Protein AF-A0AAV8XFD7-F1 (afdb_monomer_lite)

Radius of gyration: 24.2 Å; chains: 1; bounding box: 47×50×72 Å

Sequence (144 aa):
MGLLSKKVQEDICTVQGPLLEELTKGVTKFKEEVDIFDQDFEVRGPMIPGLSAREASDRVLVFQDIFDELWRKFEMYSSGEKLFGLEVNDYPALHKRKKEFNLLNKLYGLYLAVNHSIDGYFDILWSDVDTEIIFAELLDFQNR

pLDDT: mean 89.67, std 10.6, range [48.56, 98.44]

InterPro domains:
  IPR026983 Dynein heavy chain [PTHR46532] (7-144)

Structure (mmCIF, N/CA/C/O backbone):
data_AF-A0AAV8XFD7-F1
#
_entry.id   AF-A0AAV8XFD7-F1
#
loop_
_atom_site.group_PDB
_atom_site.id
_atom_site.type_symbol
_atom_site.label_atom_id
_atom_site.label_alt_id
_atom_site.label_comp_id
_atom_site.label_asym_id
_atom_site.label_entity_id
_atom_site.label_seq_id
_atom_site.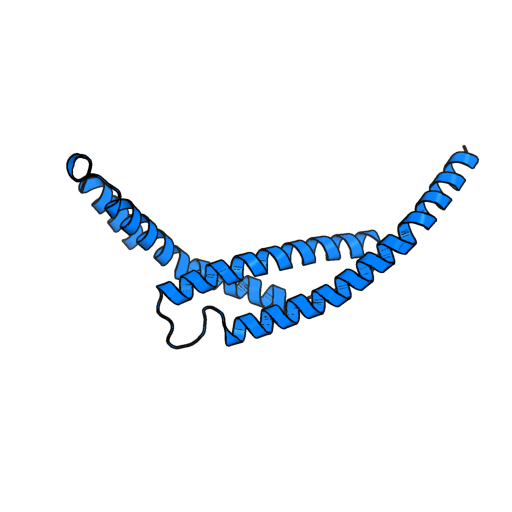pdbx_PDB_ins_code
_atom_site.Cartn_x
_atom_site.Cartn_y
_atom_site.Cartn_z
_atom_site.occupancy
_atom_site.B_iso_or_equiv
_atom_site.auth_seq_id
_atom_site.auth_comp_id
_atom_site.auth_asym_id
_atom_site.auth_atom_id
_atom_site.pdbx_PDB_model_num
ATOM 1 N N . MET A 1 1 ? -16.970 33.966 35.953 1.00 48.56 1 MET A N 1
ATOM 2 C CA . MET A 1 1 ? -16.030 32.854 35.678 1.00 48.56 1 MET A CA 1
ATOM 3 C C . MET A 1 1 ? -16.689 31.468 35.757 1.00 48.56 1 MET A C 1
ATOM 5 O O . MET A 1 1 ? -16.527 30.714 34.813 1.00 48.56 1 MET A O 1
ATOM 9 N N . GLY A 1 2 ? -17.486 31.121 36.782 1.00 56.09 2 GLY A N 1
ATOM 10 C CA . GLY A 1 2 ? -18.061 29.759 36.919 1.00 56.09 2 GLY A CA 1
ATOM 11 C C . GLY A 1 2 ? -19.182 29.346 35.941 1.00 56.09 2 GLY A C 1
ATOM 12 O O . GLY A 1 2 ? -19.331 28.162 35.660 1.00 56.09 2 GLY A O 1
ATOM 13 N N . LEU A 1 3 ? -19.954 30.2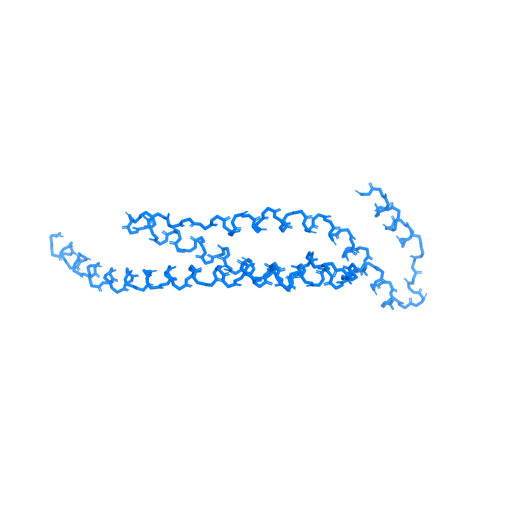90 35.387 1.00 55.31 3 LEU A N 1
ATOM 14 C CA . LEU A 1 3 ? -21.052 29.986 34.446 1.00 55.31 3 LEU A CA 1
ATOM 15 C C . LEU A 1 3 ? -20.557 29.596 33.043 1.00 55.31 3 LEU A C 1
ATOM 17 O O . LEU A 1 3 ? -21.148 28.732 32.406 1.00 55.31 3 LEU A O 1
ATOM 21 N N . LEU A 1 4 ? -19.451 30.194 32.586 1.00 59.59 4 LEU A N 1
ATOM 22 C CA . LEU A 1 4 ? -18.844 29.871 31.291 1.00 59.59 4 LEU A CA 1
ATOM 23 C C . LEU A 1 4 ? -18.211 28.471 31.317 1.00 59.59 4 LEU A C 1
ATOM 25 O O . LEU A 1 4 ? -18.375 27.708 30.379 1.00 59.59 4 LEU A O 1
ATOM 29 N N . SER A 1 5 ? -17.566 28.106 32.431 1.00 58.62 5 SER A N 1
ATOM 30 C CA . SER A 1 5 ? -16.975 26.777 32.633 1.00 58.62 5 SER A CA 1
ATOM 31 C C . SER A 1 5 ? -18.023 25.660 32.692 1.00 58.62 5 SER A C 1
ATOM 33 O O . SER A 1 5 ? -17.795 24.608 32.109 1.00 58.62 5 SER A O 1
ATOM 35 N N . LYS A 1 6 ? -19.186 25.886 33.322 1.00 63.50 6 LYS A N 1
ATOM 36 C CA . LYS A 1 6 ? -20.284 24.901 33.321 1.00 63.50 6 LYS A CA 1
ATOM 37 C C . LYS A 1 6 ? -20.892 24.699 31.935 1.00 63.50 6 LYS A C 1
ATOM 39 O O . LYS A 1 6 ? -21.118 23.562 31.548 1.00 63.50 6 LYS A O 1
ATOM 44 N N . LYS A 1 7 ? -21.095 25.786 31.187 1.00 66.56 7 LYS A N 1
ATOM 45 C CA . LYS A 1 7 ? -21.652 25.725 29.832 1.00 66.56 7 LYS A CA 1
ATOM 46 C C . LYS A 1 7 ? -20.706 25.019 28.858 1.00 66.56 7 LYS A C 1
ATOM 48 O O . LYS A 1 7 ? -21.123 24.113 28.160 1.00 66.56 7 LYS A O 1
ATOM 53 N N . VAL A 1 8 ? -19.413 25.348 28.911 1.00 66.38 8 VAL A N 1
ATOM 54 C CA . VAL A 1 8 ? -18.376 24.651 28.132 1.00 66.38 8 VAL A CA 1
ATOM 55 C C . VAL A 1 8 ? -18.296 23.166 28.510 1.00 66.38 8 VAL A C 1
ATOM 57 O O . VAL A 1 8 ? -18.131 22.334 27.630 1.00 66.38 8 VAL A O 1
ATOM 60 N N . GLN A 1 9 ? -18.463 22.805 29.786 1.00 60.38 9 GLN A N 1
ATOM 61 C CA . GLN A 1 9 ? -18.483 21.401 30.214 1.00 60.38 9 GLN A CA 1
ATOM 62 C C . GLN A 1 9 ? -19.719 20.639 29.694 1.00 60.38 9 GLN A C 1
ATOM 64 O O . GLN A 1 9 ? -19.585 19.500 29.255 1.00 60.38 9 GLN A O 1
ATOM 69 N N . GLU A 1 10 ? -20.908 21.250 29.718 1.00 61.47 10 GLU A N 1
ATOM 70 C CA . GLU A 1 10 ? -22.134 20.677 29.133 1.00 61.47 10 GLU A CA 1
ATOM 71 C C . GLU A 1 10 ? -22.027 20.522 27.609 1.00 61.47 10 GLU A C 1
ATOM 73 O O . GLU A 1 10 ? -22.396 19.480 27.063 1.00 61.47 10 GLU A O 1
ATOM 78 N N . ASP A 1 11 ? -21.453 21.514 26.928 1.00 62.38 11 ASP A N 1
ATOM 79 C CA . ASP A 1 11 ? -21.206 21.476 25.483 1.00 62.38 11 ASP A CA 1
ATOM 80 C C . ASP A 1 11 ? -20.176 20.381 25.124 1.00 62.38 11 ASP A C 1
ATOM 82 O O . ASP A 1 11 ? -20.333 19.658 24.142 1.00 62.38 11 ASP A O 1
ATOM 86 N N . ILE A 1 12 ? -19.151 20.173 25.959 1.00 62.06 12 ILE A N 1
ATOM 87 C CA . ILE A 1 12 ? -18.182 19.078 25.792 1.00 62.06 12 ILE A CA 1
ATOM 88 C C . ILE A 1 12 ? -18.861 17.713 25.973 1.00 62.06 12 ILE A C 1
ATOM 90 O O . ILE A 1 12 ? -18.672 16.825 25.143 1.00 62.06 12 ILE A O 1
ATOM 94 N N . CYS A 1 13 ? -19.676 17.532 27.016 1.00 62.84 13 CYS A N 1
ATOM 95 C CA . CYS A 1 13 ? -20.343 16.253 27.275 1.00 62.84 13 CYS A CA 1
ATOM 96 C C . CYS A 1 13 ? -21.382 15.889 26.200 1.00 62.84 13 CYS A C 1
ATOM 98 O O . CYS A 1 13 ? -21.550 14.709 25.896 1.00 62.84 13 CYS A O 1
ATOM 100 N N . THR A 1 14 ? -22.055 16.878 25.605 1.00 68.38 14 THR A N 1
ATOM 101 C CA . THR A 1 14 ? -23.047 16.650 24.539 1.00 68.38 14 THR A CA 1
ATOM 102 C C . THR A 1 14 ? -22.413 16.246 23.206 1.00 68.38 14 THR A C 1
ATOM 104 O O . THR A 1 14 ? -23.018 15.476 22.463 1.00 68.38 14 THR A O 1
ATOM 107 N N . VAL A 1 15 ? -21.187 16.696 22.918 1.00 71.88 15 VAL A N 1
ATOM 108 C CA . VAL A 1 15 ? -20.464 16.369 21.674 1.00 71.88 15 VAL A CA 1
ATOM 109 C C . VAL A 1 15 ? -19.584 15.119 21.816 1.00 71.88 15 VAL A C 1
ATOM 111 O O . VAL A 1 15 ? -19.446 14.351 20.864 1.00 71.88 15 VAL A O 1
ATOM 114 N N . GLN A 1 16 ? -19.013 14.868 22.999 1.00 76.94 16 GLN A N 1
ATOM 115 C CA . GLN A 1 16 ? -18.107 13.734 23.222 1.00 76.94 16 GLN A CA 1
ATOM 116 C C . GLN A 1 16 ? -18.786 12.368 23.091 1.00 76.94 16 GLN A C 1
ATOM 118 O O . GLN A 1 16 ? -18.179 11.453 22.544 1.00 76.94 16 GLN A O 1
ATOM 123 N N . GLY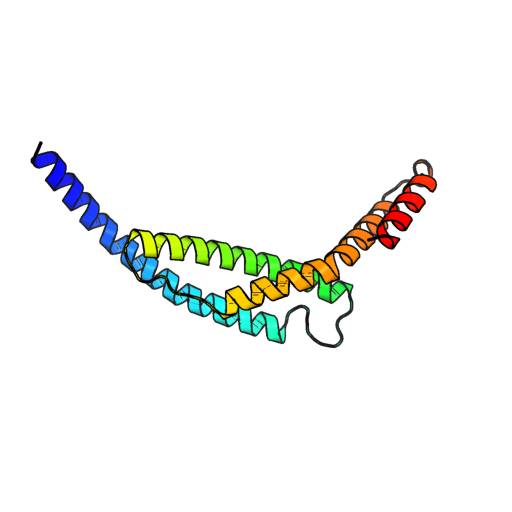 A 1 17 ? -20.023 12.219 23.578 1.00 84.56 17 GLY A N 1
ATOM 124 C CA . GLY A 1 17 ? -20.741 10.939 23.542 1.00 84.56 17 GLY A CA 1
ATOM 125 C C . GLY A 1 17 ? -20.948 10.400 22.118 1.00 84.56 17 GLY A C 1
ATOM 126 O O . GLY A 1 17 ? -20.482 9.299 21.824 1.00 84.56 17 GLY A O 1
ATOM 127 N N . PRO A 1 18 ? -21.579 11.172 21.214 1.00 89.19 18 PRO A N 1
ATOM 128 C CA . PRO A 1 18 ? -21.768 10.763 19.822 1.00 89.19 18 PRO A CA 1
ATOM 129 C C . PRO A 1 18 ? -20.452 10.501 19.079 1.00 89.19 18 PRO A C 1
ATOM 131 O O . PRO A 1 18 ? -20.355 9.525 18.340 1.00 89.19 18 PRO A O 1
ATOM 134 N N . LEU A 1 19 ? -19.424 11.328 19.309 1.00 88.50 19 LEU A N 1
ATOM 135 C CA . LEU A 1 19 ? -18.121 11.175 18.655 1.00 88.50 19 LEU A CA 1
ATOM 136 C C . LEU A 1 19 ? -17.391 9.901 19.111 1.00 88.50 19 LEU A C 1
ATOM 138 O O . LEU A 1 19 ? -16.768 9.220 18.301 1.00 88.50 19 LEU A O 1
ATOM 142 N N . LEU A 1 20 ? -17.499 9.547 20.394 1.00 89.88 20 LEU A N 1
ATOM 143 C CA . LEU A 1 20 ? -16.965 8.295 20.929 1.00 89.88 20 LEU A CA 1
ATOM 144 C C . LEU A 1 20 ? -17.695 7.071 20.351 1.00 89.88 20 LEU A C 1
ATOM 146 O O . LEU A 1 20 ? -17.061 6.062 20.030 1.00 89.88 20 LEU A O 1
ATOM 150 N N . GLU A 1 21 ? -19.019 7.149 20.198 1.00 92.19 21 GLU A N 1
ATOM 151 C CA . GLU A 1 21 ? -19.812 6.081 19.582 1.00 92.19 21 GLU A CA 1
ATOM 152 C C . GLU A 1 21 ? -19.444 5.891 18.103 1.00 92.19 21 GLU A C 1
ATOM 154 O O . GLU A 1 21 ? -19.253 4.759 17.651 1.00 92.19 21 GLU A O 1
ATOM 159 N N . GLU A 1 22 ? -19.294 6.987 17.357 1.00 93.94 22 GLU A N 1
ATOM 160 C CA . GLU A 1 22 ? -18.842 6.968 15.965 1.00 93.94 22 GLU A CA 1
ATOM 161 C C . GLU A 1 22 ? -17.429 6.388 15.837 1.00 93.94 22 GLU A C 1
ATOM 163 O O . GLU A 1 22 ? -17.207 5.506 15.006 1.00 93.94 22 GLU A O 1
ATOM 168 N N . LEU A 1 23 ? -16.501 6.806 16.706 1.00 94.00 23 LEU A N 1
ATOM 169 C CA . LEU A 1 23 ? -15.140 6.273 16.757 1.00 94.00 23 LEU A CA 1
ATOM 170 C C . LEU A 1 23 ? -15.148 4.758 16.991 1.00 94.00 23 LEU A C 1
ATOM 172 O O . LEU A 1 23 ? -14.521 4.018 16.239 1.00 94.00 23 LEU A O 1
ATOM 176 N N . THR A 1 24 ? -15.903 4.283 17.983 1.00 93.25 24 THR A N 1
ATOM 177 C CA . THR A 1 24 ? -15.954 2.855 18.339 1.00 93.25 24 THR A CA 1
ATOM 178 C C . THR A 1 24 ? -16.540 2.007 17.205 1.00 93.25 24 THR A C 1
ATOM 180 O O . THR A 1 24 ? -16.023 0.931 16.883 1.00 93.25 24 THR A O 1
ATOM 183 N N . LYS A 1 25 ? -17.599 2.500 16.549 1.00 95.38 25 LYS A N 1
ATOM 184 C CA . LYS A 1 25 ? -18.179 1.852 15.361 1.00 95.38 25 LYS A CA 1
ATOM 185 C C . LYS A 1 25 ? -17.189 1.836 14.196 1.00 95.38 25 LYS A C 1
ATOM 187 O O . LYS A 1 25 ? -17.044 0.806 13.540 1.00 95.38 25 LYS A O 1
ATOM 192 N N . GLY A 1 26 ? -16.497 2.952 13.967 1.00 96.44 26 GLY A N 1
ATOM 193 C CA . GLY A 1 26 ? -15.475 3.092 12.933 1.00 96.44 26 GLY A CA 1
ATOM 194 C C . GLY A 1 26 ? -14.323 2.109 13.119 1.00 96.44 26 GLY A C 1
ATOM 195 O O . GLY A 1 26 ? -13.998 1.383 12.188 1.00 96.44 26 GLY A O 1
ATOM 196 N N . VAL A 1 27 ? -13.778 2.011 14.333 1.00 96.31 27 VAL A N 1
ATOM 197 C CA . VAL A 1 27 ? -12.711 1.062 14.696 1.00 96.31 27 VAL A CA 1
ATOM 198 C C . VAL A 1 27 ? -13.148 -0.388 14.473 1.00 96.31 27 VAL A C 1
ATOM 200 O O . VAL A 1 27 ? -12.405 -1.178 13.893 1.00 96.31 27 VAL A O 1
ATOM 203 N N . THR A 1 28 ? -14.377 -0.733 14.868 1.00 94.94 28 THR A N 1
ATOM 204 C CA . THR A 1 28 ? -14.916 -2.090 14.671 1.00 94.94 28 THR A CA 1
ATOM 205 C C . THR A 1 28 ? -14.992 -2.446 13.187 1.00 94.94 28 THR A C 1
ATOM 207 O O . THR A 1 28 ? -14.510 -3.500 12.781 1.00 94.94 28 THR A O 1
ATOM 210 N N . LYS A 1 29 ? -15.533 -1.541 12.364 1.00 97.06 29 LYS A N 1
ATOM 211 C CA . LYS A 1 29 ? -15.610 -1.730 10.912 1.00 97.06 29 LYS A CA 1
ATOM 212 C C . LYS A 1 29 ? -14.224 -1.765 10.264 1.00 97.06 29 LYS A C 1
ATOM 214 O O . LYS A 1 29 ? -13.978 -2.567 9.371 1.00 97.06 29 LYS A O 1
ATOM 219 N N . PHE A 1 30 ? -13.307 -0.917 10.719 1.00 97.75 30 PHE A N 1
ATOM 220 C CA . PHE A 1 30 ? -11.952 -0.847 10.182 1.00 97.75 30 PHE A CA 1
ATOM 221 C C . PHE A 1 30 ? -11.198 -2.167 10.352 1.00 97.75 30 PHE A C 1
ATOM 223 O O . PHE A 1 30 ? -10.479 -2.580 9.447 1.00 97.75 30 PHE A O 1
ATOM 230 N N . LYS A 1 31 ? -11.417 -2.878 11.463 1.00 96.44 31 LYS A N 1
ATOM 231 C CA . LYS A 1 31 ? -10.872 -4.225 11.649 1.00 96.44 31 LYS A CA 1
ATOM 232 C C . LYS A 1 31 ? -11.316 -5.190 10.546 1.00 96.44 31 LYS A C 1
ATOM 234 O O . LYS A 1 31 ? -10.479 -5.888 9.986 1.00 96.44 31 LYS A O 1
ATOM 239 N N . GLU A 1 32 ? -12.603 -5.184 10.202 1.00 97.12 32 GLU A N 1
ATOM 240 C CA . GLU A 1 32 ? -13.135 -6.001 9.105 1.00 97.12 32 GLU A CA 1
ATOM 241 C C . GLU A 1 32 ? -12.536 -5.583 7.752 1.00 97.12 32 GLU A C 1
ATOM 243 O O . GLU A 1 32 ? -12.167 -6.442 6.956 1.00 97.12 32 GLU A O 1
ATOM 248 N N . GLU A 1 33 ? -12.381 -4.276 7.501 1.00 98.00 33 GLU A N 1
ATOM 249 C CA . GLU A 1 33 ? -11.735 -3.760 6.282 1.00 98.00 33 GLU A CA 1
ATOM 250 C C . GLU A 1 33 ? -10.280 -4.251 6.153 1.00 98.00 33 GLU A C 1
ATOM 252 O O . GLU A 1 33 ? -9.870 -4.668 5.068 1.00 98.00 33 GLU A O 1
ATOM 257 N N . VAL A 1 34 ? -9.513 -4.255 7.250 1.00 98.06 34 VAL A N 1
ATOM 258 C CA . VAL A 1 34 ? -8.132 -4.769 7.275 1.00 98.06 34 VAL A CA 1
ATOM 259 C C . VAL A 1 34 ? -8.092 -6.275 7.018 1.00 98.06 34 VAL A C 1
ATOM 261 O O . VAL A 1 34 ? -7.262 -6.726 6.229 1.00 98.06 34 VAL A O 1
ATOM 264 N N . ASP A 1 35 ? -8.986 -7.050 7.636 1.00 97.25 35 ASP A N 1
ATOM 265 C CA . ASP A 1 35 ? -9.033 -8.506 7.456 1.00 97.25 35 ASP A CA 1
ATOM 266 C C . ASP A 1 35 ? -9.413 -8.892 6.015 1.00 97.25 35 ASP A C 1
ATOM 268 O O . ASP A 1 35 ? -8.830 -9.818 5.445 1.00 97.25 35 ASP A O 1
ATOM 272 N N . ILE A 1 36 ? -10.361 -8.170 5.406 1.00 97.75 36 ILE A N 1
ATOM 273 C CA . ILE A 1 36 ? -10.749 -8.357 3.999 1.00 97.75 36 ILE A CA 1
ATOM 274 C C . ILE A 1 36 ? -9.575 -8.021 3.079 1.00 97.75 36 ILE A C 1
ATOM 276 O O . ILE A 1 36 ? -9.244 -8.812 2.196 1.00 97.75 36 ILE A O 1
ATOM 280 N N . PHE A 1 37 ? -8.914 -6.883 3.304 1.00 98.44 37 PHE A N 1
ATOM 281 C CA . PHE A 1 37 ? -7.742 -6.489 2.527 1.00 98.44 37 PHE A CA 1
ATOM 282 C C . PHE A 1 37 ? -6.622 -7.531 2.604 1.00 98.44 37 PHE A C 1
ATOM 284 O O . PHE A 1 37 ? -6.027 -7.864 1.581 1.00 98.44 37 PHE A O 1
ATOM 291 N N . ASP A 1 38 ? -6.342 -8.066 3.796 1.00 97.88 38 ASP A N 1
ATOM 292 C CA . ASP A 1 38 ? -5.281 -9.055 3.990 1.00 97.88 38 ASP A CA 1
ATOM 293 C C . ASP A 1 38 ? -5.567 -10.351 3.221 1.00 97.88 38 ASP A C 1
ATOM 295 O O . ASP A 1 38 ? -4.699 -10.858 2.510 1.00 97.88 38 ASP A O 1
ATOM 299 N N . GLN A 1 39 ? -6.808 -10.841 3.281 1.00 97.50 39 GLN A N 1
ATOM 300 C CA . GLN A 1 39 ? -7.247 -12.013 2.517 1.00 97.50 39 GLN A CA 1
ATOM 301 C C . GLN A 1 39 ? -7.161 -11.764 1.009 1.00 97.50 39 GLN A C 1
ATOM 303 O O . GLN A 1 39 ? -6.644 -12.599 0.263 1.00 97.50 39 GLN A O 1
ATOM 308 N N . ASP A 1 40 ? -7.628 -10.600 0.562 1.00 97.81 40 ASP A N 1
ATOM 309 C CA . ASP A 1 40 ? -7.593 -10.205 -0.840 1.00 97.81 40 ASP A CA 1
ATOM 310 C C . ASP A 1 40 ? -6.170 -10.100 -1.375 1.00 97.81 40 ASP A C 1
ATOM 312 O O . ASP A 1 40 ? -5.899 -10.514 -2.503 1.00 97.81 40 ASP A O 1
ATOM 316 N N . PHE A 1 41 ? -5.247 -9.592 -0.564 1.00 97.44 41 PHE A N 1
ATOM 317 C CA . PHE A 1 41 ? -3.842 -9.494 -0.919 1.00 97.44 41 PHE A CA 1
ATOM 318 C C . PHE A 1 41 ? -3.203 -10.878 -1.110 1.00 97.44 41 PHE A C 1
ATOM 320 O O . PHE A 1 41 ? -2.444 -11.069 -2.057 1.00 97.44 41 PHE A O 1
ATOM 327 N N . GLU A 1 42 ? -3.549 -11.872 -0.290 1.00 95.56 42 GLU A N 1
ATOM 328 C CA . GLU A 1 42 ? -3.034 -13.242 -0.447 1.00 95.56 42 GLU A CA 1
ATOM 329 C C . GLU A 1 42 ? -3.556 -13.926 -1.723 1.00 95.56 42 GLU A C 1
ATOM 331 O O . GLU A 1 42 ? -2.809 -14.624 -2.409 1.00 95.56 42 GLU A O 1
ATOM 336 N N . VAL A 1 43 ? -4.833 -13.722 -2.072 1.00 96.44 43 VAL A N 1
ATOM 337 C CA . VAL A 1 43 ? -5.471 -14.439 -3.196 1.00 96.44 43 VAL A CA 1
ATOM 338 C C . VAL A 1 43 ? -5.467 -13.685 -4.520 1.00 96.44 43 VAL A C 1
ATOM 340 O O . VAL A 1 43 ? -5.664 -14.299 -5.571 1.00 96.44 43 VAL A O 1
ATOM 343 N N . ARG A 1 44 ? -5.277 -12.360 -4.501 1.00 95.56 44 ARG A N 1
ATOM 344 C CA . ARG A 1 44 ? -5.304 -11.496 -5.698 1.00 95.56 44 ARG A CA 1
ATOM 345 C C . ARG A 1 44 ? -4.096 -10.565 -5.821 1.00 95.56 44 ARG A C 1
ATOM 347 O O . ARG A 1 44 ? -3.938 -9.947 -6.875 1.00 95.56 44 ARG A O 1
ATOM 354 N N . GLY A 1 45 ? -3.234 -10.495 -4.811 1.00 95.19 45 GLY A N 1
ATOM 355 C CA . GLY A 1 45 ? -2.080 -9.604 -4.785 1.00 95.19 45 GLY A CA 1
ATOM 356 C C . GLY A 1 45 ? -0.940 -9.981 -5.740 1.00 95.19 45 GLY A C 1
ATOM 357 O O . GLY A 1 45 ? -1.050 -10.896 -6.564 1.00 95.19 45 GLY A O 1
ATOM 358 N N . PRO A 1 46 ? 0.180 -9.249 -5.655 1.00 94.38 46 PRO A N 1
ATOM 359 C CA . PRO A 1 46 ? 1.283 -9.330 -6.614 1.00 94.38 46 PRO A CA 1
ATOM 360 C C . PRO A 1 46 ? 2.180 -10.567 -6.450 1.00 94.38 46 PRO A C 1
ATOM 362 O O . PRO A 1 46 ? 3.016 -10.823 -7.309 1.00 94.38 46 PRO A O 1
ATOM 365 N N . MET A 1 47 ? 2.025 -11.340 -5.368 1.00 91.44 47 MET A N 1
ATOM 366 C CA . MET A 1 47 ? 2.874 -12.504 -5.055 1.00 91.44 47 MET A CA 1
ATOM 367 C C . MET A 1 47 ? 2.315 -13.848 -5.552 1.00 91.44 47 MET A C 1
ATOM 369 O O . MET A 1 47 ? 2.851 -14.907 -5.227 1.00 91.44 47 MET A O 1
ATOM 373 N N . ILE A 1 48 ? 1.245 -13.828 -6.347 1.00 93.75 48 ILE A N 1
ATOM 374 C CA . ILE A 1 48 ? 0.643 -15.050 -6.889 1.00 93.75 48 ILE A CA 1
ATOM 375 C C . ILE A 1 48 ? 1.562 -15.655 -7.955 1.00 93.75 48 ILE A C 1
ATOM 377 O O . ILE A 1 48 ? 2.054 -14.934 -8.827 1.00 93.75 48 ILE A O 1
ATOM 381 N N . PRO A 1 49 ? 1.792 -16.979 -7.928 1.00 90.88 49 PRO A N 1
ATOM 382 C CA . PRO A 1 49 ? 2.635 -17.632 -8.918 1.00 90.88 49 PRO A CA 1
ATOM 383 C C . PRO A 1 49 ? 2.037 -17.528 -10.326 1.00 90.88 49 PRO A C 1
ATOM 385 O O . PRO A 1 49 ? 0.829 -17.650 -10.520 1.00 90.88 49 PRO A O 1
ATOM 388 N N . GLY A 1 50 ? 2.908 -17.365 -11.322 1.00 91.69 50 GLY A N 1
ATOM 389 C CA . GLY A 1 50 ? 2.525 -17.339 -12.737 1.00 91.69 50 GLY A CA 1
ATOM 390 C C . GLY A 1 50 ? 2.185 -15.957 -13.299 1.00 91.69 50 GLY A C 1
ATOM 391 O O . GLY A 1 50 ? 1.844 -15.874 -14.474 1.00 91.69 50 GLY A O 1
ATOM 392 N N . LEU A 1 51 ? 2.305 -14.886 -12.507 1.00 92.00 51 LEU A N 1
ATOM 393 C CA . LEU A 1 51 ? 2.182 -13.515 -13.005 1.00 92.00 51 LEU A CA 1
ATOM 394 C C . LEU A 1 51 ? 3.427 -13.089 -13.786 1.00 92.00 51 LEU A C 1
ATOM 396 O O . LEU A 1 51 ? 4.559 -13.384 -13.392 1.00 92.00 51 LEU A O 1
ATOM 400 N N . SER A 1 52 ? 3.220 -12.340 -14.868 1.00 91.50 52 SER A N 1
ATOM 401 C CA . SER A 1 52 ? 4.304 -11.588 -15.497 1.00 91.50 52 SER A CA 1
ATOM 402 C C . SER A 1 52 ? 4.786 -10.454 -14.584 1.00 91.50 52 SER A C 1
ATOM 404 O O . SER A 1 52 ? 4.067 -9.995 -13.694 1.00 91.50 52 SER A O 1
ATOM 406 N N . ALA A 1 53 ? 6.002 -9.953 -14.828 1.00 87.56 53 ALA A N 1
ATOM 407 C CA . ALA A 1 53 ? 6.545 -8.819 -14.076 1.00 87.56 53 ALA A CA 1
ATOM 408 C C . ALA A 1 53 ? 5.646 -7.572 -14.165 1.00 87.56 53 ALA A C 1
ATOM 410 O O . ALA A 1 53 ? 5.475 -6.889 -13.159 1.00 87.56 53 ALA A O 1
ATOM 411 N N . ARG A 1 54 ? 5.024 -7.338 -15.332 1.00 87.81 54 ARG A N 1
ATOM 412 C CA . ARG A 1 54 ? 4.078 -6.238 -15.564 1.00 87.81 54 ARG A CA 1
ATOM 413 C C . ARG A 1 54 ? 2.810 -6.390 -14.735 1.00 87.81 54 ARG A C 1
ATOM 415 O O . ARG A 1 54 ? 2.427 -5.483 -14.011 1.00 87.81 54 ARG A O 1
ATOM 422 N N . GLU A 1 55 ? 2.177 -7.558 -14.794 1.00 92.44 55 GLU A N 1
ATOM 423 C CA . GLU A 1 55 ? 0.951 -7.806 -14.027 1.00 92.44 55 GLU A CA 1
ATOM 424 C C . GLU A 1 55 ? 1.208 -7.737 -12.521 1.00 92.44 55 GLU A C 1
ATOM 426 O O . GLU A 1 55 ? 0.372 -7.234 -11.771 1.00 92.44 55 GLU A O 1
ATOM 431 N N . ALA A 1 56 ? 2.360 -8.235 -12.069 1.00 93.62 56 ALA A N 1
ATOM 432 C CA . ALA A 1 56 ? 2.756 -8.124 -10.676 1.00 93.62 56 ALA A CA 1
ATOM 433 C C . ALA A 1 56 ? 2.980 -6.658 -10.277 1.00 93.62 56 ALA A C 1
ATOM 435 O O . ALA A 1 56 ? 2.442 -6.240 -9.255 1.00 93.62 56 ALA A O 1
ATOM 436 N N . SER A 1 57 ? 3.693 -5.857 -11.082 1.00 92.19 57 SER A N 1
ATOM 437 C CA . SER A 1 57 ? 3.900 -4.432 -10.789 1.00 92.19 57 SER A CA 1
ATOM 438 C C . SER A 1 57 ? 2.591 -3.643 -10.770 1.00 92.19 57 SER A C 1
ATOM 440 O O . SER A 1 57 ? 2.382 -2.846 -9.859 1.00 92.19 57 SER A O 1
ATOM 442 N N . ASP A 1 58 ? 1.676 -3.914 -11.702 1.00 92.19 58 ASP A N 1
ATOM 443 C CA . ASP A 1 58 ? 0.363 -3.261 -11.745 1.00 92.19 58 ASP A CA 1
ATOM 444 C C . ASP A 1 58 ? -0.451 -3.588 -10.482 1.00 92.19 58 ASP A C 1
ATOM 446 O O . ASP A 1 58 ? -1.060 -2.710 -9.869 1.00 92.19 58 ASP A O 1
ATOM 450 N N . ARG A 1 59 ? -0.409 -4.848 -10.024 1.00 95.69 59 ARG A N 1
ATOM 451 C CA . ARG A 1 59 ? -1.048 -5.254 -8.763 1.00 95.69 59 ARG A CA 1
ATOM 452 C C . ARG A 1 59 ? -0.397 -4.615 -7.543 1.00 95.69 59 ARG A C 1
ATOM 454 O O . ARG A 1 59 ? -1.124 -4.285 -6.611 1.00 95.69 59 ARG A O 1
ATOM 461 N N . VAL A 1 60 ? 0.928 -4.431 -7.525 1.00 95.31 60 VAL A N 1
ATOM 462 C CA . VAL A 1 60 ? 1.601 -3.692 -6.441 1.00 95.31 60 VAL A CA 1
ATOM 463 C C . VAL A 1 60 ? 1.011 -2.291 -6.330 1.00 95.31 60 VAL A C 1
ATOM 465 O O . VAL A 1 60 ? 0.623 -1.918 -5.231 1.00 95.31 60 VAL A O 1
ATOM 468 N N . LEU A 1 61 ? 0.880 -1.560 -7.443 1.00 93.38 61 LEU A N 1
ATOM 469 C CA . LEU A 1 61 ? 0.335 -0.198 -7.445 1.00 93.38 61 LEU A CA 1
ATOM 470 C C . LEU A 1 61 ? -1.099 -0.156 -6.899 1.00 93.38 61 LEU A C 1
ATOM 472 O O . LEU A 1 61 ? -1.376 0.572 -5.951 1.00 93.38 61 LEU A O 1
ATOM 476 N N . VAL A 1 62 ? -1.986 -1.006 -7.425 1.00 95.94 62 VAL A N 1
ATOM 477 C CA . VAL A 1 62 ? -3.395 -1.047 -6.993 1.00 95.94 62 VAL A CA 1
ATOM 478 C C . VAL A 1 62 ? -3.522 -1.373 -5.503 1.00 95.94 62 VAL A C 1
ATOM 480 O O . VAL A 1 62 ? -4.272 -0.720 -4.780 1.00 95.94 62 VAL A O 1
ATOM 483 N N . PHE A 1 63 ? -2.802 -2.387 -5.022 1.00 97.81 63 PHE A N 1
ATOM 484 C CA . PHE A 1 63 ? -2.880 -2.776 -3.616 1.00 97.81 63 PHE A CA 1
ATOM 485 C C . PHE A 1 63 ? -2.164 -1.785 -2.687 1.00 97.81 63 PHE A C 1
ATOM 487 O O . PHE A 1 63 ? -2.578 -1.657 -1.535 1.00 97.81 63 PHE A O 1
ATOM 494 N N . GLN A 1 64 ? -1.135 -1.075 -3.164 1.00 96.94 64 GLN A N 1
ATOM 495 C CA . GLN A 1 64 ? -0.468 -0.007 -2.418 1.00 96.94 64 GLN A CA 1
ATOM 496 C C . GLN A 1 64 ? -1.423 1.165 -2.171 1.00 96.94 64 GLN A C 1
ATOM 498 O O . GLN A 1 64 ? -1.493 1.643 -1.043 1.00 96.94 64 GLN A O 1
ATOM 503 N N . ASP A 1 65 ? -2.205 1.577 -3.172 1.00 97.31 65 ASP A N 1
ATOM 504 C CA . ASP A 1 65 ? -3.178 2.668 -3.020 1.00 97.31 65 ASP A CA 1
ATOM 505 C C . ASP A 1 65 ? -4.234 2.342 -1.951 1.00 97.31 65 ASP A C 1
ATOM 507 O O . ASP A 1 65 ? -4.538 3.162 -1.080 1.00 97.31 65 ASP A O 1
ATOM 511 N N . ILE A 1 66 ? -4.755 1.110 -1.971 1.00 98.00 66 ILE A N 1
ATOM 512 C CA . ILE A 1 66 ? -5.718 0.630 -0.968 1.00 98.00 66 ILE A CA 1
ATOM 513 C C . ILE A 1 66 ? -5.057 0.563 0.417 1.00 98.00 66 ILE A C 1
ATOM 515 O O . ILE A 1 66 ? -5.643 0.984 1.416 1.00 98.00 66 ILE A O 1
ATOM 519 N N . PHE A 1 67 ? -3.822 0.058 0.487 1.00 98.44 67 PHE A N 1
ATOM 520 C CA . PHE A 1 67 ? -3.060 -0.002 1.731 1.00 98.44 67 PHE A CA 1
ATOM 521 C C . PHE A 1 67 ? -2.829 1.389 2.330 1.00 98.44 67 PHE A C 1
ATOM 523 O O . PHE A 1 67 ? -2.993 1.565 3.536 1.00 98.44 67 PHE A O 1
ATOM 530 N N . ASP A 1 68 ? -2.483 2.379 1.511 1.00 98.25 68 ASP A N 1
ATOM 531 C CA . ASP A 1 68 ? -2.235 3.746 1.959 1.00 98.25 68 ASP A CA 1
ATOM 532 C C . ASP A 1 68 ? -3.511 4.392 2.523 1.00 98.25 68 ASP A C 1
ATOM 534 O O . ASP A 1 68 ? -3.447 5.118 3.521 1.00 98.25 68 ASP A O 1
ATOM 538 N N . GLU A 1 69 ? -4.684 4.094 1.952 1.00 98.12 69 GLU A N 1
ATOM 539 C CA . GLU A 1 69 ? -5.971 4.501 2.526 1.00 98.12 69 GLU A CA 1
ATOM 540 C C . GLU A 1 69 ? -6.198 3.862 3.906 1.00 98.12 69 GLU A C 1
ATOM 542 O O . GLU A 1 69 ? -6.519 4.564 4.872 1.00 98.12 69 GLU A O 1
ATOM 547 N N . LEU A 1 70 ? -5.986 2.547 4.027 1.00 98.44 70 LEU A N 1
ATOM 548 C CA . LEU A 1 70 ? -6.115 1.836 5.302 1.00 98.44 70 LEU A CA 1
ATOM 549 C C . LEU A 1 70 ? -5.126 2.365 6.345 1.00 98.44 70 LEU A C 1
ATOM 551 O O . LEU A 1 70 ? -5.489 2.539 7.507 1.00 98.44 70 LEU A O 1
ATOM 555 N N . TRP A 1 71 ? -3.897 2.680 5.940 1.00 98.38 71 TRP A N 1
ATOM 556 C CA . TRP A 1 71 ? -2.880 3.228 6.831 1.00 98.38 71 TRP A CA 1
ATOM 557 C C . TRP A 1 71 ? -3.276 4.607 7.371 1.00 98.38 71 TRP A C 1
ATOM 559 O O . TRP A 1 71 ? -3.158 4.859 8.571 1.00 98.38 71 TRP A O 1
ATOM 569 N N . ARG A 1 72 ? -3.826 5.485 6.521 1.00 98.31 72 ARG A N 1
ATOM 570 C CA . ARG A 1 72 ? -4.356 6.790 6.959 1.00 98.31 72 ARG A CA 1
ATOM 571 C C . ARG A 1 72 ? -5.517 6.634 7.941 1.00 98.31 72 ARG A C 1
ATOM 573 O O . ARG A 1 72 ? -5.563 7.350 8.941 1.00 98.31 72 ARG A O 1
ATOM 580 N N . LYS A 1 73 ? -6.437 5.692 7.694 1.00 97.88 73 LYS A N 1
ATOM 581 C CA . LYS A 1 73 ? -7.530 5.375 8.633 1.00 97.88 73 LYS A CA 1
ATOM 582 C C . LYS A 1 73 ? -6.988 4.865 9.968 1.00 97.88 73 LYS A C 1
ATOM 584 O O . LYS A 1 73 ? -7.432 5.335 11.011 1.00 97.88 73 LYS A O 1
ATOM 589 N N . PHE A 1 74 ? -5.999 3.972 9.945 1.00 97.88 74 PHE A N 1
ATOM 590 C CA . PHE A 1 74 ? -5.328 3.482 11.149 1.00 97.88 74 PHE A CA 1
ATOM 591 C C . PHE A 1 74 ? -4.734 4.627 11.982 1.00 97.88 74 PHE A C 1
ATOM 593 O O . PHE A 1 74 ? -4.963 4.686 13.191 1.00 97.88 74 PHE A O 1
ATOM 600 N N . GLU A 1 75 ? -4.019 5.564 11.353 1.00 97.44 75 GLU A N 1
ATOM 601 C CA . GLU A 1 75 ? -3.445 6.729 12.040 1.00 97.44 75 GLU A CA 1
ATOM 602 C C . GLU A 1 75 ? -4.529 7.646 12.621 1.00 97.44 75 GLU A C 1
ATOM 604 O O . GLU A 1 75 ? -4.419 8.085 13.769 1.00 97.44 75 GLU A O 1
ATOM 609 N N . MET A 1 76 ? -5.601 7.889 11.861 1.00 96.94 76 MET A N 1
ATOM 610 C CA . MET A 1 76 ? -6.750 8.686 12.294 1.00 96.94 76 MET A CA 1
ATOM 611 C C . MET A 1 76 ? -7.445 8.064 13.511 1.00 96.94 76 MET A C 1
ATOM 613 O O . MET A 1 76 ? -7.645 8.748 14.516 1.00 96.94 76 MET A O 1
ATOM 617 N N . TYR A 1 77 ? -7.778 6.772 13.455 1.00 97.19 77 TYR A N 1
ATOM 618 C CA . TYR A 1 77 ? -8.427 6.075 14.564 1.00 97.19 77 TYR A CA 1
ATOM 619 C C . TYR A 1 77 ? -7.515 5.978 15.783 1.00 97.19 77 TYR A C 1
ATOM 621 O O . TYR A 1 77 ? -7.950 6.327 16.875 1.00 97.19 77 TYR A O 1
ATOM 629 N N . SER A 1 78 ? -6.234 5.648 15.598 1.00 96.38 78 SER A N 1
ATOM 630 C CA . SER A 1 78 ? -5.247 5.635 16.686 1.00 96.38 78 SER A CA 1
ATOM 631 C C . SER A 1 78 ? -5.118 7.002 17.363 1.00 96.38 78 SER A C 1
ATOM 633 O O . SER A 1 78 ? -4.923 7.095 18.574 1.00 96.38 78 SER A O 1
ATOM 635 N N . SER A 1 79 ? -5.189 8.087 16.585 1.00 95.75 79 SER A N 1
ATOM 636 C CA . SER A 1 79 ? -5.185 9.451 17.115 1.00 95.75 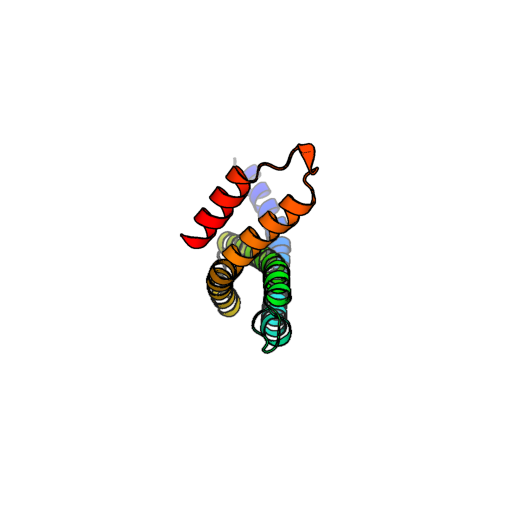79 SER A CA 1
ATOM 637 C C . SER A 1 79 ? -6.460 9.745 17.911 1.00 95.75 79 SER A C 1
ATOM 639 O O . SER A 1 79 ? -6.373 10.277 19.018 1.00 95.75 79 SER A O 1
ATOM 641 N N . GLY A 1 80 ? -7.624 9.336 17.395 1.00 94.56 80 GLY A N 1
ATOM 642 C CA . GLY A 1 80 ? -8.910 9.443 18.084 1.00 94.56 80 GLY A CA 1
ATOM 643 C C . GLY A 1 80 ? -8.944 8.664 19.400 1.00 94.56 80 GLY A C 1
ATOM 644 O O . GLY A 1 80 ? -9.281 9.225 20.437 1.00 94.56 80 GLY A O 1
ATOM 645 N N . GLU A 1 81 ? -8.519 7.402 19.396 1.00 94.44 81 GLU A N 1
ATOM 646 C CA . GLU A 1 81 ? -8.446 6.556 20.594 1.00 94.44 81 GLU A CA 1
ATOM 647 C C . GLU A 1 81 ? -7.567 7.197 21.672 1.00 94.44 81 GLU A C 1
ATOM 649 O O . GLU A 1 81 ? -8.000 7.341 22.815 1.00 94.44 81 GLU A O 1
ATOM 654 N N . LYS A 1 82 ? -6.385 7.709 21.296 1.00 93.94 82 LYS A N 1
ATOM 655 C CA . LYS A 1 82 ? -5.510 8.460 22.213 1.00 93.94 82 LYS A CA 1
ATOM 656 C C . LYS A 1 82 ? -6.174 9.722 22.759 1.00 93.94 82 LYS A C 1
ATOM 658 O O . LYS A 1 82 ? -6.019 10.013 23.942 1.00 93.94 82 LYS A O 1
ATOM 663 N N . LEU A 1 83 ? -6.899 10.468 21.923 1.00 92.00 83 LEU A N 1
ATOM 664 C CA . LEU A 1 83 ? -7.595 11.693 22.328 1.00 92.00 83 LEU A CA 1
ATOM 665 C C . LEU A 1 83 ? -8.664 11.414 23.395 1.00 92.00 83 LEU A C 1
ATOM 667 O O . LEU A 1 83 ? -8.827 12.207 24.320 1.00 92.00 83 LEU A O 1
ATOM 671 N N . PHE A 1 84 ? -9.354 10.279 23.287 1.00 89.56 84 PHE A N 1
ATOM 672 C CA . PHE A 1 84 ? -10.352 9.828 24.259 1.00 89.56 84 PHE A CA 1
ATOM 673 C C . PHE A 1 84 ? -9.765 9.014 25.425 1.00 89.56 84 PHE A C 1
ATOM 675 O O . PHE A 1 84 ? -10.509 8.613 26.318 1.00 89.56 84 PHE A O 1
ATOM 682 N N . GLY A 1 85 ? -8.447 8.789 25.452 1.00 90.00 85 GLY A N 1
ATOM 683 C CA . GLY A 1 85 ? -7.776 8.006 26.492 1.00 90.00 85 GLY A CA 1
ATOM 684 C C . GLY A 1 85 ? -8.082 6.505 26.441 1.00 90.00 85 GLY A C 1
ATOM 685 O O . GLY A 1 85 ? -7.975 5.830 27.463 1.00 90.00 85 GLY A O 1
ATOM 686 N N . LEU A 1 86 ? -8.482 5.993 25.277 1.00 91.81 86 LEU A N 1
ATOM 687 C CA . LEU A 1 86 ? -8.708 4.571 25.032 1.00 91.81 86 LEU A CA 1
ATOM 688 C C . LEU A 1 86 ? -7.384 3.848 24.750 1.00 91.81 86 LEU A C 1
ATOM 690 O O . LEU A 1 86 ? -6.397 4.456 24.324 1.00 91.81 86 LEU A O 1
ATOM 694 N N . GLU A 1 87 ? -7.374 2.532 24.960 1.00 93.25 87 GLU A N 1
ATOM 695 C CA . GLU A 1 87 ? -6.304 1.681 24.443 1.00 93.25 87 GLU A CA 1
ATOM 696 C C . GLU A 1 87 ? -6.343 1.696 22.912 1.00 93.25 87 GLU A C 1
ATOM 698 O O . GLU A 1 87 ? -7.408 1.570 22.310 1.00 93.25 87 GLU A O 1
ATOM 703 N N . VAL A 1 88 ? -5.178 1.883 22.292 1.00 93.88 88 VAL A N 1
ATOM 704 C CA . VAL A 1 88 ? -5.068 1.931 20.833 1.00 93.88 88 VAL A CA 1
ATOM 705 C C . VAL A 1 88 ? -5.126 0.517 20.287 1.00 93.88 88 VAL A C 1
ATOM 707 O O . VAL A 1 88 ? -4.298 -0.318 20.656 1.00 93.88 88 VAL A O 1
ATOM 710 N N . ASN A 1 89 ? -6.069 0.261 19.385 1.00 93.62 89 ASN A N 1
ATOM 711 C CA . ASN A 1 89 ? -6.154 -1.031 18.719 1.00 93.62 89 ASN A CA 1
ATOM 712 C C . ASN A 1 89 ? -4.976 -1.207 17.750 1.00 93.62 89 ASN A C 1
ATOM 714 O O . ASN A 1 89 ? -4.677 -0.320 16.948 1.00 93.62 89 ASN A O 1
ATOM 718 N N . ASP A 1 90 ? -4.319 -2.367 17.806 1.00 92.44 90 ASP A N 1
ATOM 719 C CA . ASP A 1 90 ? -3.225 -2.713 16.897 1.00 92.44 90 ASP A CA 1
ATOM 720 C C . ASP A 1 90 ? -3.663 -3.727 15.832 1.00 92.44 90 ASP A C 1
ATOM 722 O O . ASP A 1 90 ? -4.542 -4.564 16.056 1.00 92.44 90 ASP A O 1
ATOM 726 N N . TYR A 1 91 ? -3.014 -3.666 14.669 1.00 96.12 91 TYR A N 1
ATOM 727 C CA . TYR A 1 91 ? -3.355 -4.453 13.482 1.00 96.12 91 TYR A CA 1
ATOM 728 C C . TYR A 1 91 ? -2.089 -5.115 12.916 1.00 96.12 91 TYR A C 1
ATOM 730 O O . TYR A 1 91 ? -1.476 -4.597 11.976 1.00 96.12 91 TYR A O 1
ATOM 738 N N . PRO A 1 92 ? -1.665 -6.274 13.460 1.00 95.75 92 PRO A N 1
ATOM 739 C CA . PRO A 1 92 ? -0.418 -6.931 13.059 1.00 95.75 92 PRO A CA 1
ATOM 740 C C . PRO A 1 92 ? -0.323 -7.232 11.556 1.00 95.75 92 PRO A C 1
ATOM 742 O O . PRO A 1 92 ? 0.760 -7.116 10.975 1.00 95.75 92 PRO A O 1
ATOM 745 N N . ALA A 1 93 ? -1.448 -7.573 10.916 1.00 95.12 93 ALA A N 1
ATOM 746 C CA . ALA A 1 93 ? -1.529 -7.798 9.473 1.00 95.12 93 ALA A CA 1
ATOM 747 C C . ALA A 1 93 ? -1.141 -6.539 8.679 1.00 95.12 93 ALA A C 1
ATOM 749 O O . ALA A 1 93 ? -0.287 -6.601 7.798 1.00 95.12 93 ALA A O 1
ATOM 750 N N . LEU A 1 94 ? -1.655 -5.369 9.066 1.00 96.94 94 LEU A N 1
ATOM 751 C CA . LEU A 1 94 ? -1.349 -4.101 8.403 1.00 96.94 94 LEU A CA 1
ATOM 752 C C . LEU A 1 94 ? 0.153 -3.762 8.491 1.00 96.94 94 LEU A C 1
ATOM 754 O O . LEU A 1 94 ? 0.778 -3.389 7.497 1.00 96.94 94 LEU A O 1
ATOM 758 N N . HIS A 1 95 ? 0.786 -3.980 9.650 1.00 97.12 95 HIS A N 1
ATOM 759 C CA . HIS A 1 95 ? 2.240 -3.792 9.803 1.00 97.12 95 HIS A CA 1
ATOM 760 C C . HIS A 1 95 ? 3.065 -4.792 8.990 1.00 97.12 95 HIS A C 1
ATOM 762 O O . HIS A 1 95 ? 4.130 -4.441 8.473 1.00 97.12 95 HIS A O 1
ATOM 768 N N . LYS A 1 96 ? 2.600 -6.041 8.877 1.00 97.00 96 LYS A N 1
ATOM 769 C CA . LYS A 1 96 ? 3.225 -7.062 8.026 1.00 97.00 96 LYS A CA 1
ATOM 770 C C . LYS A 1 96 ? 3.177 -6.625 6.560 1.00 97.00 96 LYS A C 1
ATOM 772 O O . LYS A 1 96 ? 4.230 -6.554 5.926 1.00 97.00 96 LYS A O 1
ATOM 777 N N . ARG A 1 97 ? 1.997 -6.242 6.062 1.00 97.19 97 ARG A N 1
ATOM 778 C CA . ARG A 1 97 ? 1.796 -5.752 4.689 1.00 97.19 97 ARG A CA 1
ATOM 779 C C . ARG A 1 97 ? 2.673 -4.536 4.389 1.00 97.19 97 ARG A C 1
ATOM 781 O O . ARG A 1 97 ? 3.340 -4.518 3.362 1.00 97.19 97 ARG A O 1
ATOM 788 N N . LYS A 1 98 ? 2.819 -3.590 5.328 1.00 97.62 98 LYS A N 1
ATOM 789 C CA . LYS A 1 98 ? 3.749 -2.450 5.186 1.00 97.62 98 LYS A CA 1
ATOM 790 C C . LYS A 1 98 ? 5.184 -2.878 4.863 1.00 97.62 98 LYS A C 1
ATOM 792 O O . LYS A 1 98 ? 5.855 -2.270 4.030 1.00 97.62 98 LYS A O 1
ATOM 797 N N . LYS A 1 99 ? 5.686 -3.915 5.542 1.00 97.25 99 LYS A N 1
ATOM 798 C CA . LYS A 1 99 ? 7.041 -4.441 5.308 1.00 97.25 99 LYS A CA 1
ATOM 799 C C . LYS A 1 99 ? 7.147 -5.116 3.945 1.00 97.25 99 LYS A C 1
ATOM 801 O O . LYS A 1 99 ? 8.151 -4.930 3.265 1.00 97.25 99 LYS A O 1
ATOM 806 N N . GLU A 1 100 ? 6.125 -5.865 3.549 1.00 96.19 100 GLU A N 1
ATOM 807 C CA . GLU A 1 100 ? 6.070 -6.516 2.239 1.00 96.19 100 GLU A CA 1
ATOM 808 C C . GLU A 1 100 ? 6.029 -5.494 1.103 1.00 96.19 100 GLU A C 1
ATOM 810 O O . GLU A 1 100 ? 6.835 -5.598 0.183 1.00 96.19 100 GLU A O 1
ATOM 815 N N . PHE A 1 101 ? 5.208 -4.446 1.202 1.00 96.50 101 PHE A N 1
ATOM 816 C CA . PHE A 1 101 ? 5.192 -3.351 0.228 1.00 96.50 101 PHE A CA 1
ATOM 817 C C . PHE A 1 101 ? 6.548 -2.661 0.090 1.00 96.50 101 PHE A C 1
ATOM 819 O O . PHE A 1 101 ? 6.992 -2.397 -1.022 1.00 96.50 101 PHE A O 1
ATOM 826 N N . ASN A 1 102 ? 7.275 -2.443 1.189 1.00 94.50 102 ASN A N 1
ATOM 827 C CA . ASN A 1 102 ? 8.633 -1.898 1.111 1.00 94.50 102 ASN A CA 1
ATOM 828 C C . ASN A 1 102 ? 9.591 -2.789 0.301 1.00 94.50 102 ASN A C 1
ATOM 830 O O . ASN A 1 102 ? 10.511 -2.275 -0.334 1.00 94.50 102 ASN A O 1
ATOM 834 N N . LEU A 1 103 ? 9.413 -4.111 0.335 1.00 94.12 103 LEU A N 1
ATOM 835 C CA . LEU A 1 103 ? 10.207 -5.048 -0.463 1.00 94.12 103 LEU A CA 1
ATOM 836 C C . LEU A 1 103 ? 9.725 -5.089 -1.916 1.00 94.12 103 LEU A C 1
ATOM 838 O O . LEU A 1 103 ? 10.547 -5.031 -2.825 1.00 94.12 103 LEU A O 1
ATOM 842 N N . LEU A 1 104 ? 8.411 -5.125 -2.134 1.00 94.00 104 LEU A N 1
ATOM 843 C CA . LEU A 1 104 ? 7.798 -5.128 -3.463 1.00 94.00 104 LEU A CA 1
ATOM 844 C C . LEU A 1 104 ? 8.137 -3.853 -4.241 1.00 94.00 104 LEU A C 1
ATOM 846 O O . LEU A 1 104 ? 8.547 -3.939 -5.392 1.00 94.00 104 LEU A O 1
ATOM 850 N N . ASN A 1 105 ? 8.079 -2.684 -3.604 1.00 90.69 105 ASN A N 1
ATOM 851 C CA . ASN A 1 105 ? 8.456 -1.415 -4.226 1.00 90.69 105 ASN A CA 1
ATOM 852 C C . ASN A 1 105 ? 9.947 -1.361 -4.580 1.00 90.69 105 ASN A C 1
ATOM 854 O O . ASN A 1 105 ? 10.315 -0.774 -5.592 1.00 90.69 105 ASN A O 1
ATOM 858 N N . LYS A 1 106 ? 10.821 -2.008 -3.799 1.00 89.12 106 LYS A N 1
ATOM 859 C CA . LYS A 1 106 ? 12.240 -2.148 -4.171 1.00 89.12 106 LYS A CA 1
ATOM 860 C C . LYS A 1 106 ? 12.426 -3.090 -5.357 1.00 89.12 106 LYS A C 1
ATOM 862 O O . LYS A 1 106 ? 13.229 -2.800 -6.233 1.00 89.12 106 LYS A O 1
ATOM 867 N N . LEU A 1 107 ? 11.683 -4.193 -5.381 1.00 88.94 107 LEU A N 1
ATOM 868 C CA . LEU A 1 107 ? 11.765 -5.199 -6.436 1.00 88.94 107 LEU A CA 1
ATOM 869 C C . LEU A 1 107 ? 11.238 -4.672 -7.778 1.00 88.94 107 LEU A C 1
ATOM 871 O O . LEU A 1 107 ? 11.893 -4.832 -8.804 1.00 88.94 107 LEU A O 1
ATOM 875 N N . TYR A 1 108 ? 10.072 -4.028 -7.768 1.00 89.62 108 TYR A N 1
ATOM 876 C CA . TYR A 1 108 ? 9.390 -3.559 -8.975 1.00 89.62 108 TYR A CA 1
ATOM 877 C C . TYR A 1 108 ? 9.664 -2.089 -9.305 1.00 89.62 108 TYR A C 1
ATOM 879 O O . TYR A 1 108 ? 9.348 -1.654 -10.407 1.00 89.62 108 TYR A O 1
ATOM 887 N N . GLY A 1 109 ? 10.289 -1.321 -8.409 1.00 85.25 109 GLY A N 1
ATOM 888 C CA . GLY A 1 109 ? 10.580 0.097 -8.638 1.00 85.25 109 GLY A CA 1
ATOM 889 C C . GLY A 1 109 ? 11.519 0.340 -9.820 1.00 85.25 109 GLY A C 1
ATOM 890 O O . GLY A 1 109 ? 11.240 1.205 -10.647 1.00 85.25 109 GLY A O 1
ATOM 891 N N . LEU A 1 110 ? 12.592 -0.453 -9.951 1.00 84.12 110 LEU A N 1
ATOM 892 C CA . LEU A 1 110 ? 13.478 -0.377 -11.122 1.00 84.12 110 LEU A CA 1
ATOM 893 C C . LEU A 1 110 ? 12.741 -0.803 -12.397 1.00 84.12 110 LEU A C 1
ATOM 895 O O . LEU A 1 110 ? 12.851 -0.136 -13.419 1.00 84.12 110 LEU A O 1
ATOM 899 N N . TYR A 1 111 ? 11.950 -1.876 -12.321 1.00 85.44 111 TYR A N 1
ATOM 900 C CA . TYR A 1 111 ? 11.147 -2.350 -13.447 1.00 85.44 111 TYR A CA 1
ATOM 901 C C . TYR A 1 111 ? 10.187 -1.266 -13.958 1.00 85.44 111 TYR A C 1
ATOM 903 O O . TYR A 1 111 ? 10.133 -1.013 -15.159 1.00 85.44 111 TYR A O 1
ATOM 911 N N . LEU A 1 112 ? 9.466 -0.590 -13.062 1.00 84.88 112 LEU A N 1
ATOM 912 C CA . LEU A 1 112 ? 8.568 0.510 -13.417 1.00 84.88 112 LEU A CA 1
ATOM 913 C C . LEU A 1 112 ? 9.332 1.690 -14.027 1.00 84.88 112 LEU A C 1
ATOM 915 O O . LEU A 1 112 ? 8.903 2.215 -15.049 1.00 84.88 112 LEU A O 1
ATOM 919 N N . ALA A 1 113 ? 10.471 2.075 -13.443 1.00 87.31 113 ALA A N 1
ATOM 920 C CA . ALA A 1 113 ? 11.282 3.183 -13.945 1.00 87.31 113 ALA A CA 1
ATOM 921 C C . ALA A 1 113 ? 11.818 2.919 -15.362 1.00 87.31 113 ALA A C 1
ATOM 923 O O . ALA A 1 113 ? 11.703 3.781 -16.229 1.00 87.31 113 ALA A O 1
ATOM 924 N N . VAL A 1 114 ? 12.335 1.711 -15.609 1.00 87.75 114 VAL A N 1
ATOM 925 C CA . VAL A 1 114 ? 12.825 1.297 -16.930 1.00 87.75 114 VAL A CA 1
ATOM 926 C C . VAL A 1 114 ? 11.689 1.282 -17.951 1.00 87.75 114 VAL A C 1
ATOM 928 O O . VAL A 1 114 ? 11.841 1.851 -19.025 1.00 87.75 114 VAL A O 1
ATOM 931 N N . ASN A 1 115 ? 10.541 0.671 -17.632 1.00 85.94 115 ASN A N 1
ATOM 932 C CA . ASN A 1 115 ? 9.424 0.626 -18.582 1.00 85.94 115 ASN A CA 1
ATOM 933 C C . ASN A 1 115 ? 8.849 2.012 -18.863 1.00 85.94 115 ASN A C 1
ATOM 935 O O . ASN A 1 115 ? 8.559 2.305 -20.011 1.00 85.94 115 ASN A O 1
ATOM 939 N N . HIS A 1 116 ? 8.729 2.874 -17.852 1.00 87.50 116 HIS A N 1
ATOM 940 C CA . HIS A 1 116 ? 8.251 4.240 -18.054 1.00 87.50 116 HIS A CA 1
ATOM 941 C C . HIS A 1 116 ? 9.186 5.047 -18.964 1.00 87.50 116 HIS A C 1
ATOM 943 O O . HIS A 1 116 ? 8.717 5.777 -19.832 1.00 87.50 116 HIS A O 1
ATOM 949 N N . SER A 1 117 ? 10.500 4.886 -18.790 1.00 88.31 117 SER A N 1
ATOM 950 C CA . SER A 1 117 ? 11.508 5.520 -19.642 1.00 88.31 117 SER A CA 1
ATOM 951 C C . SER A 1 117 ? 11.428 5.002 -21.087 1.00 88.31 117 SER A C 1
ATOM 953 O O . SER A 1 117 ? 11.329 5.791 -22.025 1.00 88.31 117 SER A O 1
ATOM 955 N N . ILE A 1 118 ? 11.325 3.677 -21.267 1.00 87.56 118 ILE A N 1
ATOM 956 C CA . ILE A 1 118 ? 11.130 3.045 -22.582 1.00 87.56 118 ILE A CA 1
ATOM 957 C C . ILE A 1 118 ? 9.838 3.521 -23.256 1.00 87.56 118 ILE A C 1
ATOM 959 O O . ILE A 1 118 ? 9.873 3.882 -24.431 1.00 87.56 118 ILE A O 1
ATOM 963 N N . ASP A 1 119 ? 8.716 3.529 -22.533 1.00 88.62 119 ASP A N 1
ATOM 964 C CA . ASP A 1 119 ? 7.425 4.007 -23.037 1.00 88.62 119 ASP A CA 1
ATOM 965 C C . ASP A 1 119 ? 7.538 5.477 -23.479 1.00 88.62 119 ASP A C 1
ATOM 967 O O . ASP A 1 119 ? 7.097 5.825 -24.572 1.00 88.62 119 ASP A O 1
ATOM 971 N N . GLY A 1 120 ? 8.229 6.314 -22.697 1.00 88.31 120 GLY A N 1
ATOM 972 C CA . GLY A 1 120 ? 8.492 7.711 -23.039 1.00 88.31 120 GLY A CA 1
ATOM 973 C C . GLY A 1 120 ? 9.319 7.894 -24.315 1.00 88.31 120 GLY A C 1
ATOM 974 O O . GLY A 1 120 ? 9.083 8.846 -25.055 1.00 88.31 120 GLY A O 1
ATOM 975 N N . TYR A 1 121 ? 10.241 6.978 -24.632 1.00 89.38 121 TYR A N 1
ATOM 976 C CA . TYR A 1 121 ? 11.004 7.039 -25.885 1.00 89.38 121 TYR A CA 1
ATOM 977 C C . TYR A 1 121 ? 10.124 6.846 -27.123 1.00 89.38 121 TYR A C 1
ATOM 979 O O . TYR A 1 121 ? 10.415 7.426 -28.170 1.00 89.38 121 TYR A O 1
ATOM 987 N N . PHE A 1 122 ? 9.043 6.064 -27.021 1.00 87.88 122 PHE A N 1
ATOM 988 C CA . PHE A 1 122 ? 8.106 5.867 -28.132 1.00 87.88 122 PHE A CA 1
ATOM 989 C C . PHE A 1 122 ? 7.269 7.113 -28.446 1.00 87.88 122 PHE A C 1
ATOM 991 O O . PHE A 1 122 ? 6.756 7.224 -29.561 1.00 87.88 122 PHE A O 1
ATOM 998 N N . ASP A 1 123 ? 7.173 8.057 -27.509 1.00 91.06 123 ASP A N 1
ATOM 999 C CA . ASP A 1 123 ? 6.451 9.318 -27.687 1.00 91.06 123 ASP A CA 1
ATOM 1000 C C . ASP A 1 123 ? 7.312 10.419 -28.346 1.00 91.06 123 ASP A C 1
ATOM 1002 O O . ASP A 1 123 ? 6.806 11.497 -28.674 1.00 91.06 123 ASP A O 1
ATOM 1006 N N . ILE A 1 124 ? 8.608 10.167 -28.577 1.00 90.69 124 ILE A N 1
ATOM 1007 C CA . ILE A 1 124 ? 9.544 11.134 -29.169 1.00 90.69 124 ILE A CA 1
ATOM 1008 C C . ILE A 1 124 ? 9.467 11.085 -30.704 1.00 90.69 124 ILE A C 1
ATOM 1010 O O . ILE A 1 124 ? 9.576 10.031 -31.332 1.00 90.69 124 ILE A O 1
ATOM 1014 N N . LEU A 1 125 ? 9.327 12.254 -31.339 1.00 92.88 125 LEU A N 1
ATOM 1015 C CA . LEU A 1 125 ? 9.456 12.399 -32.793 1.00 92.88 125 LEU A CA 1
ATOM 1016 C C . LEU A 1 125 ? 10.861 11.994 -33.243 1.00 92.88 125 LEU A C 1
ATOM 1018 O O . LEU A 1 125 ? 11.843 12.460 -32.682 1.00 92.88 125 LEU A O 1
ATOM 1022 N N . TRP A 1 126 ? 10.976 11.229 -34.331 1.00 90.75 126 TRP A N 1
ATOM 1023 C CA . TRP A 1 126 ? 12.275 10.786 -34.860 1.00 90.75 126 TRP A CA 1
ATOM 1024 C C . TRP A 1 126 ? 13.298 11.910 -35.097 1.00 90.75 126 TRP A C 1
ATOM 1026 O O . TRP A 1 126 ? 14.493 11.656 -34.994 1.00 90.75 126 TRP A O 1
ATOM 1036 N N . SER A 1 127 ? 12.855 13.130 -35.423 1.00 94.25 127 SER A N 1
ATOM 1037 C CA . SER A 1 127 ? 13.74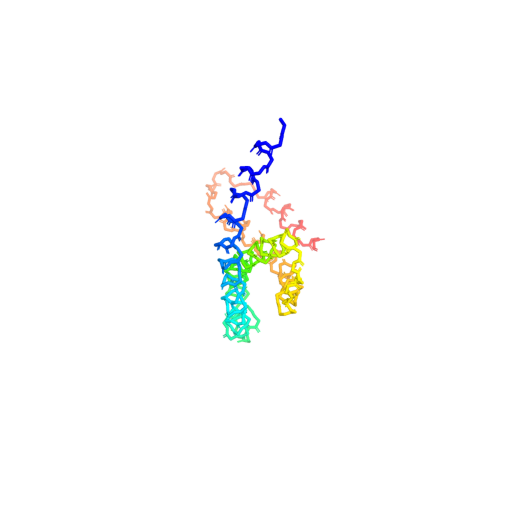2 14.294 -35.593 1.00 94.25 127 SER A CA 1
ATOM 1038 C C . SER A 1 127 ? 14.367 14.789 -34.291 1.00 94.25 127 SER A C 1
ATOM 1040 O O . SER A 1 127 ? 15.410 15.434 -34.331 1.00 94.25 127 SER A O 1
ATOM 1042 N N . ASP A 1 128 ? 13.717 14.492 -33.170 1.00 92.94 128 ASP A N 1
ATOM 1043 C CA . ASP A 1 128 ? 14.026 15.009 -31.840 1.00 92.94 128 ASP A CA 1
ATOM 1044 C C . ASP A 1 128 ? 14.646 13.913 -30.952 1.00 92.94 128 ASP A C 1
ATOM 1046 O O . ASP A 1 128 ? 14.972 14.158 -29.791 1.00 92.94 128 ASP A O 1
ATOM 1050 N N . VAL A 1 129 ? 14.816 12.699 -31.494 1.00 92.25 129 VAL A N 1
ATOM 1051 C CA . VAL A 1 129 ? 15.474 11.583 -30.809 1.00 92.25 129 VAL A CA 1
ATOM 1052 C C . VAL A 1 129 ? 16.964 11.877 -30.664 1.00 92.25 129 VAL A C 1
ATOM 1054 O O . VAL A 1 129 ? 17.701 11.940 -31.649 1.00 92.25 129 VAL A O 1
ATOM 1057 N N . ASP A 1 130 ? 17.413 11.964 -29.415 1.00 92.69 130 ASP A N 1
ATOM 1058 C CA . ASP A 1 130 ? 18.824 11.994 -29.048 1.00 92.69 130 ASP A CA 1
ATOM 1059 C C . ASP A 1 130 ? 19.244 10.625 -28.494 1.00 92.69 130 ASP A C 1
ATOM 1061 O O . ASP A 1 130 ? 18.890 10.228 -27.379 1.00 92.69 130 ASP A O 1
ATOM 1065 N N . THR A 1 131 ? 20.006 9.878 -29.292 1.00 91.19 131 THR A N 1
ATOM 1066 C CA . THR A 1 131 ? 20.451 8.535 -28.911 1.00 91.19 131 THR A CA 1
ATOM 1067 C C . THR A 1 131 ? 21.476 8.544 -27.780 1.00 91.19 131 THR A C 1
ATOM 1069 O O . THR A 1 131 ? 21.542 7.570 -27.036 1.00 91.19 131 THR A O 1
ATOM 1072 N N . GLU A 1 132 ? 22.277 9.604 -27.630 1.00 93.94 132 GLU A N 1
ATOM 1073 C CA . GLU A 1 132 ? 23.303 9.669 -26.580 1.00 93.94 132 GLU A CA 1
ATOM 1074 C C . GLU A 1 132 ? 22.660 9.785 -25.195 1.00 93.94 132 GLU A C 1
ATOM 1076 O O . GLU A 1 132 ? 23.094 9.113 -24.256 1.00 93.94 132 GLU A O 1
ATOM 1081 N N . ILE A 1 133 ? 21.577 1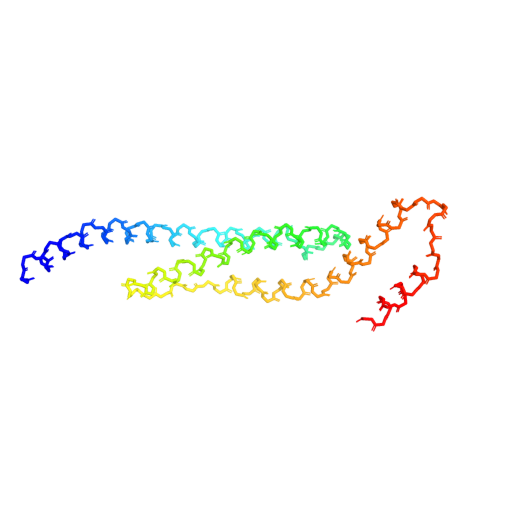0.563 -25.090 1.00 90.25 133 ILE A N 1
ATOM 1082 C CA . ILE A 1 133 ? 20.787 10.686 -23.857 1.00 90.25 133 ILE A CA 1
ATOM 1083 C C . ILE A 1 133 ? 20.160 9.338 -23.484 1.00 90.25 133 ILE A C 1
ATOM 1085 O O . ILE A 1 133 ? 20.315 8.892 -22.346 1.00 90.25 133 ILE A O 1
ATOM 1089 N N . ILE A 1 134 ? 19.524 8.654 -24.444 1.00 90.81 134 ILE A N 1
ATOM 1090 C CA . ILE A 1 134 ? 18.916 7.332 -24.214 1.00 90.81 134 ILE A CA 1
ATOM 1091 C C . ILE A 1 134 ? 19.972 6.322 -23.738 1.00 90.81 134 ILE A C 1
ATOM 1093 O O . ILE A 1 134 ? 19.750 5.590 -22.774 1.00 90.81 134 ILE A O 1
ATOM 1097 N N . PHE A 1 135 ? 21.150 6.289 -24.372 1.00 91.25 135 PHE A N 1
ATOM 1098 C CA . PHE A 1 135 ? 22.229 5.393 -23.948 1.00 91.25 135 PHE A CA 1
ATOM 1099 C C . PHE A 1 135 ? 22.721 5.690 -22.530 1.00 91.25 135 PHE A C 1
ATOM 1101 O O . PHE A 1 135 ? 22.971 4.751 -21.773 1.00 91.25 135 PHE A O 1
ATOM 1108 N N . ALA A 1 136 ? 22.861 6.965 -22.162 1.00 92.62 136 ALA A N 1
ATOM 1109 C CA . ALA A 1 136 ? 23.285 7.350 -20.820 1.00 92.62 136 ALA A CA 1
ATOM 1110 C C . ALA A 1 136 ? 22.276 6.903 -19.749 1.00 92.62 136 ALA A C 1
ATOM 1112 O O . ALA A 1 136 ? 22.679 6.379 -18.711 1.00 92.62 136 ALA A O 1
ATOM 1113 N N . GLU A 1 137 ? 20.977 7.052 -20.013 1.00 90.62 137 GLU A N 1
ATOM 1114 C CA . GLU A 1 137 ? 19.909 6.659 -19.088 1.00 90.62 137 GLU A CA 1
ATOM 1115 C C . GLU A 1 137 ? 19.819 5.133 -18.919 1.00 90.62 137 GLU A C 1
ATOM 1117 O O . GLU A 1 137 ? 19.763 4.627 -17.796 1.00 90.62 137 GLU A O 1
ATOM 1122 N N . LEU A 1 138 ? 19.918 4.373 -20.016 1.00 88.56 138 LEU A N 1
ATOM 1123 C CA . LEU A 1 138 ? 19.984 2.907 -19.964 1.00 88.56 138 LEU A CA 1
ATOM 1124 C C . LEU A 1 138 ? 21.205 2.406 -19.176 1.00 88.56 138 LEU A C 1
ATOM 1126 O O . LEU A 1 138 ? 21.118 1.407 -18.457 1.00 88.56 138 LEU A O 1
ATOM 1130 N N . LEU A 1 139 ? 22.337 3.103 -19.289 1.00 90.75 139 LEU A N 1
ATOM 1131 C CA . LEU A 1 139 ? 23.560 2.764 -18.568 1.00 90.75 139 LEU A CA 1
ATOM 1132 C C . LEU A 1 139 ? 23.453 3.089 -17.069 1.00 90.75 139 LEU A C 1
ATOM 1134 O O . LEU A 1 139 ? 23.997 2.347 -16.252 1.00 90.75 139 LEU A O 1
ATOM 1138 N N . ASP A 1 140 ? 22.720 4.139 -16.686 1.00 90.94 140 ASP A N 1
ATOM 1139 C CA . ASP A 1 140 ? 22.401 4.419 -15.279 1.00 90.94 140 ASP A CA 1
ATOM 1140 C C . ASP A 1 140 ? 21.539 3.307 -14.667 1.00 90.94 140 ASP A C 1
ATOM 1142 O O . ASP A 1 140 ? 21.872 2.791 -13.599 1.00 90.94 140 ASP A O 1
ATOM 1146 N N . PHE A 1 141 ? 20.499 2.848 -15.375 1.00 87.75 141 PHE A N 1
ATOM 1147 C CA . PHE A 1 141 ? 19.670 1.732 -14.908 1.00 87.75 141 PHE A CA 1
ATOM 1148 C C . PHE A 1 141 ? 20.465 0.443 -14.686 1.00 87.75 141 PHE A C 1
ATOM 1150 O O . PHE A 1 141 ? 20.155 -0.304 -13.762 1.00 87.75 141 PHE A O 1
ATOM 1157 N N . GLN A 1 142 ? 21.501 0.188 -15.489 1.00 81.50 142 GLN A N 1
ATOM 1158 C CA . GLN A 1 142 ? 22.378 -0.971 -15.307 1.00 81.50 142 GLN A CA 1
ATOM 1159 C C . GLN A 1 142 ? 23.228 -0.890 -14.024 1.00 81.50 142 GLN A C 1
ATOM 1161 O O . GLN A 1 142 ? 23.628 -1.924 -13.489 1.00 81.50 142 GLN A O 1
ATOM 1166 N N . ASN A 1 143 ? 23.529 0.317 -13.540 1.00 83.81 143 ASN A N 1
ATOM 1167 C CA . ASN A 1 143 ? 24.400 0.540 -12.383 1.00 83.81 143 ASN A CA 1
ATOM 1168 C C . ASN A 1 143 ? 23.649 0.622 -11.040 1.00 83.81 143 ASN A C 1
ATOM 1170 O O . ASN A 1 143 ? 24.299 0.754 -9.999 1.00 83.81 143 ASN A O 1
ATOM 1174 N N . ARG A 1 144 ? 22.312 0.574 -11.053 1.00 76.75 144 ARG A N 1
ATOM 1175 C CA . ARG A 1 144 ? 21.438 0.646 -9.870 1.00 76.75 144 ARG A CA 1
ATOM 1176 C C . ARG A 1 144 ? 21.032 -0.736 -9.370 1.00 76.75 144 ARG A C 1
ATOM 1178 O O . ARG A 1 144 ? 20.923 -0.869 -8.130 1.00 76.75 144 ARG A O 1
#

Secondary structure (DSSP, 8-state):
-HHHHHHHHHHHHHHHHHHHHHHHHHHHHHHHHHHHHHHHHHHHSTT-TT--HHHHHHHHHHHHHHHHHHHHHHHHHHHHHHHTTPPPP--HHHHHHHHHHHHHHHHHHHHHHHHHHHHHHHTS-TTT--HHHHHHHHHHHHH-

Foldseek 3Di:
DVVVVVVVVVVCVVPVVVLVVVLVVLVVVLLVVLVVLLVCCVVPALPDPPDDLVSSLVRLVVSVVSLVVSVVSLVVSQVVCVVVVHDRDDDVSSVVVVVVSVVSCVVCVLVVVVVVLVVVQVVDDPVRDDVVVVVVVVVVSVVD

Organism: NCBI:txid1586634